Protein AF-A0A959T3I0-F1 (afdb_monomer)

Structure (mmCIF, N/CA/C/O backbone):
data_AF-A0A959T3I0-F1
#
_entry.id   AF-A0A959T3I0-F1
#
loop_
_atom_site.group_PDB
_atom_site.id
_atom_site.type_symbol
_atom_site.label_atom_id
_atom_site.label_alt_id
_atom_site.label_comp_id
_atom_site.label_asym_id
_atom_site.label_entity_id
_atom_site.label_seq_id
_atom_site.pdbx_PDB_ins_code
_atom_site.Cartn_x
_atom_site.Cartn_y
_atom_site.Cartn_z
_atom_site.occupancy
_atom_site.B_iso_or_equiv
_atom_site.auth_seq_id
_atom_site.auth_comp_id
_atom_site.auth_asym_id
_atom_site.auth_atom_id
_atom_site.pdbx_PDB_model_num
ATOM 1 N N . TRP A 1 1 ? 2.704 3.766 -11.392 1.00 96.75 1 TRP A N 1
ATOM 2 C CA . TRP A 1 1 ? 1.830 3.304 -10.303 1.00 96.75 1 TRP A CA 1
ATOM 3 C C . TRP A 1 1 ? 0.998 2.132 -10.774 1.00 96.75 1 TRP A C 1
ATOM 5 O O . TRP A 1 1 ? 0.360 2.230 -11.813 1.00 96.75 1 TRP A O 1
ATOM 15 N N . THR A 1 2 ? 0.990 1.042 -10.017 1.00 97.50 2 THR A N 1
ATOM 16 C CA . THR A 1 2 ? 0.117 -0.120 -10.235 1.00 97.50 2 THR A CA 1
ATOM 17 C C . THR A 1 2 ? -0.508 -0.543 -8.913 1.00 97.50 2 THR A C 1
ATOM 19 O O . THR A 1 2 ? 0.167 -0.485 -7.886 1.00 97.50 2 THR A O 1
ATOM 22 N N . LEU A 1 3 ? -1.765 -0.987 -8.927 1.00 97.75 3 LEU A N 1
ATOM 23 C CA . LEU A 1 3 ? -2.399 -1.598 -7.758 1.00 97.75 3 LEU A CA 1
ATOM 24 C C . LEU A 1 3 ? -1.845 -3.018 -7.577 1.00 97.75 3 LEU A C 1
ATOM 26 O O . LEU A 1 3 ? -1.923 -3.827 -8.500 1.00 97.75 3 LEU A O 1
ATOM 30 N N . VAL A 1 4 ? -1.266 -3.298 -6.411 1.00 98.25 4 VAL A N 1
ATOM 31 C CA . VAL A 1 4 ? -0.720 -4.618 -6.052 1.00 98.25 4 VAL A CA 1
ATOM 32 C C . VAL A 1 4 ? -1.766 -5.438 -5.303 1.00 98.25 4 VAL A C 1
ATOM 34 O O . VAL A 1 4 ? -1.970 -6.609 -5.614 1.00 98.25 4 VAL A O 1
ATOM 37 N N . SER A 1 5 ? -2.452 -4.822 -4.338 1.00 98.19 5 SER A N 1
ATOM 38 C CA . SER A 1 5 ? -3.524 -5.451 -3.562 1.00 98.19 5 SER A CA 1
ATOM 39 C C . SER A 1 5 ? -4.486 -4.409 -2.985 1.00 98.19 5 SER A C 1
ATOM 41 O O . SER A 1 5 ? -4.146 -3.232 -2.855 1.00 98.19 5 SER A O 1
ATOM 43 N N . GLY A 1 6 ? -5.700 -4.844 -2.639 1.00 97.00 6 GLY A N 1
ATOM 44 C CA . GLY A 1 6 ? -6.767 -3.972 -2.145 1.00 97.00 6 GLY A CA 1
ATOM 45 C C . GLY A 1 6 ? -7.571 -3.337 -3.280 1.00 97.00 6 GLY A C 1
ATOM 46 O O . GLY A 1 6 ? -7.841 -3.974 -4.298 1.00 97.00 6 GLY A O 1
ATOM 47 N N . GLN A 1 7 ? -7.975 -2.086 -3.093 1.00 97.62 7 GLN A N 1
ATOM 48 C CA . GLN A 1 7 ? -8.831 -1.333 -4.001 1.00 97.62 7 GLN A CA 1
ATOM 49 C C . GLN A 1 7 ? -8.359 0.123 -4.102 1.00 97.62 7 GLN A C 1
ATOM 51 O O . GLN A 1 7 ? -8.050 0.776 -3.109 1.00 97.62 7 GLN A O 1
ATOM 56 N N . GLY A 1 8 ? -8.350 0.661 -5.316 1.00 97.31 8 GLY A N 1
ATOM 57 C CA . GLY A 1 8 ? -8.100 2.076 -5.561 1.00 97.31 8 GLY A CA 1
ATOM 58 C C . GLY A 1 8 ? -8.048 2.380 -7.050 1.00 97.31 8 GLY A C 1
ATOM 59 O O . GLY A 1 8 ? -7.539 1.584 -7.837 1.00 97.31 8 GLY A O 1
ATOM 60 N N . ASN A 1 9 ? -8.575 3.537 -7.437 1.00 98.06 9 ASN A N 1
ATOM 61 C CA . ASN A 1 9 ? -8.538 4.036 -8.804 1.00 98.06 9 ASN A CA 1
ATOM 62 C C . ASN A 1 9 ? -7.413 5.064 -8.964 1.00 98.06 9 ASN A C 1
ATOM 64 O O . ASN A 1 9 ? -7.460 6.145 -8.366 1.00 98.06 9 ASN A O 1
ATOM 68 N N . ILE A 1 10 ? -6.419 4.713 -9.776 1.00 98.19 10 ILE A N 1
ATOM 69 C CA . ILE A 1 10 ? -5.229 5.519 -10.053 1.00 98.19 10 ILE A CA 1
ATOM 70 C C . ILE A 1 10 ? -5.527 6.402 -11.268 1.00 98.19 10 ILE A C 1
ATOM 72 O O . ILE A 1 10 ? -5.693 5.888 -12.370 1.00 98.19 10 ILE A O 1
ATOM 76 N N . GLN A 1 11 ? -5.571 7.722 -11.080 1.00 98.00 11 GLN A N 1
ATOM 77 C CA . GLN A 1 11 ? -5.956 8.657 -12.148 1.00 98.00 11 GLN A CA 1
ATOM 78 C C . GLN A 1 11 ? -4.919 8.730 -13.279 1.00 98.00 11 GLN A C 1
ATOM 80 O O . GLN A 1 11 ? -5.270 8.688 -14.454 1.00 98.00 11 GLN A O 1
ATOM 85 N N . ASN A 1 12 ? -3.632 8.820 -12.935 1.00 97.50 12 ASN A N 1
ATOM 86 C CA . ASN A 1 12 ? -2.537 8.816 -13.896 1.00 97.50 12 ASN A CA 1
ATOM 87 C C . ASN A 1 12 ? -1.390 7.902 -13.421 1.00 97.50 12 ASN A C 1
ATOM 89 O O . ASN A 1 12 ? -0.535 8.327 -12.642 1.00 97.50 12 ASN A O 1
ATOM 93 N N . PRO A 1 13 ? -1.307 6.662 -13.931 1.00 96.69 13 PRO A N 1
ATOM 94 C CA . PRO A 1 13 ? -0.256 5.721 -13.566 1.00 96.69 13 PRO A CA 1
ATOM 95 C C . PRO A 1 13 ? 1.182 6.186 -13.831 1.00 96.69 13 PRO A C 1
ATOM 97 O O . PRO A 1 13 ? 2.084 5.643 -13.19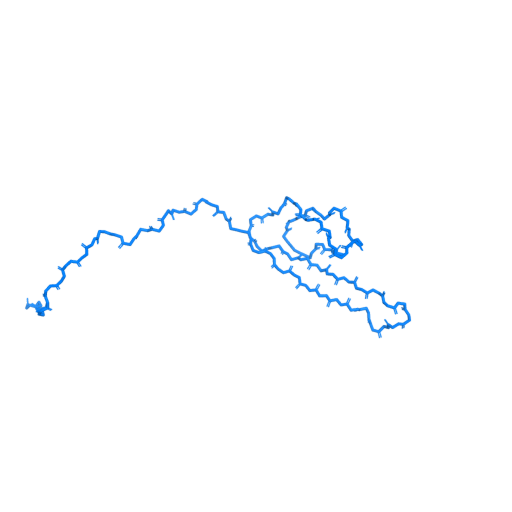6 1.00 96.69 13 PRO A O 1
ATOM 100 N N . SER A 1 14 ? 1.424 7.137 -14.739 1.00 95.06 14 SER A N 1
ATOM 101 C CA . SER A 1 14 ? 2.771 7.629 -15.071 1.00 95.06 14 SER A CA 1
ATOM 102 C C . SER A 1 14 ? 3.143 8.935 -14.365 1.00 95.06 14 SER A C 1
ATOM 104 O O . SER A 1 14 ? 4.300 9.347 -14.431 1.00 95.06 14 SER A O 1
ATOM 106 N N . SER A 1 15 ? 2.204 9.575 -13.661 1.00 96.12 15 SER A N 1
ATOM 107 C CA . SER A 1 15 ? 2.510 10.760 -12.859 1.00 96.12 15 SER A CA 1
ATOM 108 C C . SER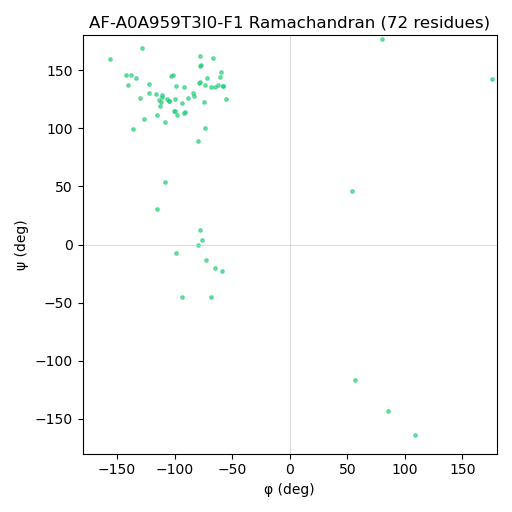 A 1 15 ? 3.065 10.356 -11.488 1.00 96.12 15 SER A C 1
ATOM 110 O O . SER A 1 15 ? 2.403 9.600 -10.769 1.00 96.12 15 SER A O 1
ATOM 112 N N . PRO A 1 16 ? 4.226 10.891 -11.065 1.00 93.19 16 PRO A N 1
ATOM 113 C CA . PRO A 1 16 ? 4.760 10.637 -9.727 1.00 93.19 16 PRO A CA 1
ATOM 114 C C . PRO A 1 16 ? 3.860 11.206 -8.617 1.00 93.19 16 PRO A C 1
ATOM 116 O O . PRO A 1 16 ? 3.920 10.735 -7.488 1.00 93.19 16 PRO A O 1
ATOM 119 N N . THR A 1 17 ? 2.992 12.172 -8.935 1.00 95.69 17 THR A N 1
ATOM 120 C CA . THR A 1 17 ? 2.086 12.854 -7.994 1.00 95.69 17 THR A CA 1
ATOM 121 C C . THR A 1 17 ? 0.607 12.587 -8.302 1.00 95.69 17 THR A C 1
ATOM 123 O O . THR A 1 17 ? -0.250 13.441 -8.082 1.00 95.69 17 THR A O 1
ATOM 126 N N . THR A 1 18 ? 0.278 11.414 -8.854 1.00 97.19 18 THR A N 1
ATOM 127 C CA . THR A 1 18 ? -1.114 11.069 -9.186 1.00 97.19 18 THR A CA 1
ATOM 128 C C . THR A 1 18 ? -2.036 11.067 -7.969 1.00 97.19 18 THR A C 1
ATOM 130 O O . THR A 1 18 ? -1.682 10.589 -6.895 1.00 97.19 18 THR A O 1
ATOM 133 N N . ALA A 1 19 ? -3.280 11.500 -8.177 1.00 97.75 19 ALA A N 1
ATOM 134 C CA . ALA A 1 19 ? -4.362 11.218 -7.246 1.00 97.75 19 ALA A CA 1
ATOM 135 C C . ALA A 1 19 ? -4.764 9.735 -7.322 1.00 97.75 19 ALA A C 1
ATOM 137 O O . ALA A 1 19 ? -4.799 9.139 -8.409 1.00 97.75 19 ALA A O 1
ATOM 138 N N . ILE A 1 20 ? -5.101 9.162 -6.166 1.00 97.75 20 ILE A N 1
ATOM 139 C CA . ILE A 1 20 ? -5.713 7.839 -6.030 1.00 97.75 20 ILE A CA 1
ATOM 140 C C . ILE A 1 20 ? -7.033 8.025 -5.283 1.00 97.75 20 ILE A C 1
ATOM 142 O O . ILE A 1 20 ? -7.092 8.706 -4.264 1.00 97.75 20 ILE A O 1
ATOM 146 N N . SER A 1 21 ? -8.105 7.457 -5.824 1.00 97.50 21 SER A N 1
ATOM 147 C CA . SER A 1 21 ? -9.482 7.638 -5.342 1.00 97.50 21 SER A CA 1
ATOM 148 C C . SER A 1 21 ? -10.167 6.290 -5.127 1.00 97.50 21 SER A C 1
ATOM 150 O O . SER A 1 21 ? -9.639 5.268 -5.555 1.00 97.50 21 SER A O 1
ATOM 152 N N . ASN A 1 22 ? -11.342 6.273 -4.489 1.00 96.31 22 ASN A N 1
ATOM 153 C CA . ASN A 1 22 ? -12.124 5.049 -4.249 1.00 96.31 22 ASN A CA 1
ATOM 154 C C . ASN A 1 22 ? -11.320 3.940 -3.543 1.00 96.31 22 ASN A C 1
ATOM 156 O O . ASN A 1 22 ? -11.326 2.791 -3.982 1.00 96.31 22 ASN A O 1
ATOM 160 N N . LEU A 1 23 ? -10.590 4.303 -2.483 1.00 97.06 23 LEU A N 1
ATOM 161 C CA . LEU A 1 23 ? -9.854 3.339 -1.669 1.00 97.06 23 LEU A CA 1
ATOM 162 C C . LEU A 1 23 ? -10.822 2.442 -0.890 1.00 97.06 23 LEU A C 1
ATOM 164 O O . LEU A 1 23 ? -11.787 2.934 -0.302 1.00 97.06 23 LEU A O 1
ATOM 168 N N . GLY A 1 24 ? -10.545 1.140 -0.872 1.00 95.12 24 GLY A N 1
ATOM 169 C CA . GLY A 1 24 ? -11.299 0.186 -0.060 1.00 95.12 24 GLY A CA 1
ATOM 170 C C . GLY A 1 24 ? -10.893 0.250 1.412 1.00 95.12 24 GLY A C 1
ATOM 171 O O . GLY A 1 24 ? -9.767 0.632 1.730 1.00 95.12 24 GLY A O 1
ATOM 172 N N . VAL A 1 25 ? -11.797 -0.146 2.316 1.00 94.81 25 VAL A N 1
ATOM 173 C CA . VAL A 1 25 ? -11.467 -0.341 3.740 1.00 94.81 25 VAL A CA 1
ATOM 174 C C . VAL A 1 25 ? -10.469 -1.495 3.872 1.00 94.81 25 VAL A C 1
ATOM 176 O O . VAL A 1 25 ? -10.643 -2.545 3.257 1.00 94.81 25 VAL A O 1
ATOM 179 N N . GLY A 1 26 ? -9.443 -1.308 4.698 1.00 94.75 26 GLY A N 1
ATOM 180 C CA . GLY A 1 26 ? -8.305 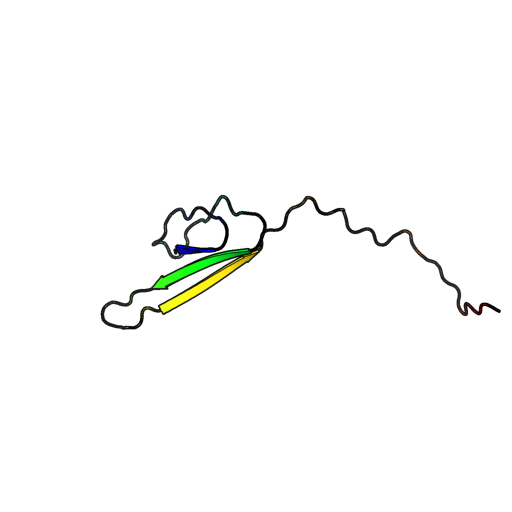-2.211 4.834 1.00 94.75 26 GLY A CA 1
ATOM 181 C C . GLY A 1 26 ? -7.023 -1.618 4.249 1.00 94.75 26 GLY A C 1
ATOM 182 O O . GLY A 1 26 ? -6.911 -0.409 4.040 1.00 94.75 26 GLY A O 1
ATOM 183 N N . VAL A 1 27 ? -6.027 -2.477 4.028 1.00 97.88 27 VAL A N 1
ATOM 184 C CA . VAL A 1 27 ? -4.733 -2.083 3.454 1.00 97.88 27 VAL A CA 1
ATOM 185 C C . VAL A 1 27 ? -4.808 -2.153 1.931 1.00 97.88 27 VAL A C 1
ATOM 187 O O . VAL A 1 27 ? -5.138 -3.197 1.370 1.00 97.88 27 VAL A O 1
ATOM 190 N N . ASN A 1 28 ? -4.460 -1.051 1.271 1.00 98.25 28 ASN A N 1
ATOM 191 C CA . ASN A 1 28 ? -4.344 -0.950 -0.180 1.00 98.25 28 ASN A CA 1
ATOM 192 C C . ASN A 1 28 ? -2.874 -0.710 -0.535 1.00 98.25 28 ASN A C 1
ATOM 194 O O . ASN A 1 28 ? -2.276 0.243 -0.030 1.00 98.25 28 ASN A O 1
ATOM 198 N N . VAL A 1 29 ? -2.288 -1.560 -1.377 1.00 98.38 29 VAL A N 1
ATOM 199 C CA . VAL A 1 29 ? -0.859 -1.499 -1.721 1.00 98.38 29 VAL A CA 1
ATOM 200 C C . VAL A 1 29 ? -0.689 -1.063 -3.168 1.00 98.38 29 VAL A C 1
ATOM 202 O O . VAL A 1 29 ? -1.244 -1.668 -4.090 1.00 98.38 29 VAL A O 1
ATOM 205 N N . PHE A 1 30 ? 0.116 -0.026 -3.373 1.00 98.38 30 PHE A N 1
ATOM 206 C CA . PHE A 1 30 ? 0.414 0.552 -4.678 1.00 98.38 30 PHE A CA 1
ATOM 207 C C . PHE A 1 30 ? 1.912 0.520 -4.935 1.00 98.38 30 PHE A C 1
ATOM 209 O O . PHE A 1 30 ? 2.696 0.856 -4.056 1.00 98.38 30 PHE A O 1
ATOM 216 N N . ARG A 1 31 ? 2.317 0.179 -6.156 1.00 97.75 31 ARG A N 1
ATOM 217 C CA . ARG A 1 31 ? 3.728 0.125 -6.547 1.00 97.75 31 ARG A CA 1
ATOM 218 C C . ARG A 1 31 ? 4.086 1.217 -7.539 1.00 97.75 31 ARG A C 1
ATOM 220 O O . ARG A 1 31 ? 3.423 1.365 -8.571 1.00 97.75 31 ARG A O 1
ATOM 227 N N . TRP A 1 32 ? 5.143 1.963 -7.250 1.00 96.62 32 TRP A N 1
ATOM 228 C CA . TRP A 1 32 ? 5.802 2.845 -8.205 1.00 96.62 32 TRP A CA 1
ATOM 229 C C . TRP A 1 32 ? 6.933 2.082 -8.891 1.00 96.62 32 TRP A C 1
ATOM 231 O O . TRP A 1 32 ? 7.682 1.357 -8.247 1.00 96.62 32 TRP A O 1
ATOM 241 N N . THR A 1 33 ? 7.050 2.220 -10.209 1.00 94.56 33 THR A N 1
ATOM 242 C CA . THR A 1 33 ? 8.107 1.577 -10.994 1.00 94.56 33 THR A CA 1
ATOM 243 C C . THR A 1 33 ? 8.745 2.631 -11.875 1.00 94.56 33 THR A C 1
ATOM 245 O O . THR A 1 33 ? 8.046 3.316 -12.622 1.00 94.56 33 THR A O 1
ATOM 248 N N . VAL A 1 34 ? 10.066 2.748 -11.790 1.00 92.81 34 VAL A N 1
ATOM 249 C CA . VAL A 1 34 ? 10.865 3.678 -12.586 1.00 92.81 34 VAL A CA 1
ATOM 250 C C . VAL A 1 34 ? 11.739 2.876 -13.536 1.00 92.81 34 VAL A C 1
ATOM 252 O O . VAL A 1 34 ? 12.583 2.087 -13.109 1.00 92.81 34 VAL A O 1
ATOM 255 N N . SER A 1 35 ? 11.550 3.100 -14.835 1.00 88.44 35 SER A N 1
ATOM 256 C CA . SER A 1 35 ? 12.479 2.636 -15.862 1.00 88.44 35 SER A CA 1
ATOM 257 C C . SER A 1 35 ? 13.479 3.749 -16.160 1.00 88.44 35 SER A C 1
ATOM 259 O O . SER A 1 35 ? 13.081 4.848 -16.539 1.00 88.44 35 SER A O 1
ATOM 261 N N . ASN A 1 36 ? 14.770 3.470 -15.982 1.00 84.56 36 ASN A N 1
ATOM 262 C CA . ASN A 1 36 ? 15.854 4.401 -16.298 1.00 84.56 36 ASN A CA 1
ATOM 263 C C . ASN A 1 36 ? 16.622 3.931 -17.547 1.00 84.56 36 ASN A C 1
ATOM 265 O O . ASN A 1 36 ? 17.834 3.719 -17.518 1.00 84.56 36 ASN A O 1
ATOM 269 N N . GLY A 1 37 ? 15.880 3.695 -18.636 1.00 82.75 37 GLY A N 1
ATOM 270 C CA . GLY A 1 37 ? 16.423 3.298 -19.937 1.00 82.75 37 GLY A CA 1
ATOM 271 C C . GLY A 1 37 ? 17.277 2.021 -19.868 1.00 82.75 37 GLY A C 1
ATOM 272 O O . GLY A 1 37 ? 16.735 0.963 -19.549 1.00 82.75 37 GLY A O 1
ATOM 273 N N . PRO A 1 38 ? 18.589 2.084 -20.175 1.00 85.06 38 PRO A N 1
ATOM 274 C CA . PRO A 1 38 ? 19.467 0.913 -20.188 1.00 85.06 38 PRO A CA 1
ATOM 275 C C . PRO A 1 38 ? 19.812 0.389 -18.786 1.00 85.06 38 PRO A C 1
ATOM 277 O O . PRO A 1 38 ? 20.342 -0.716 -18.665 1.00 85.06 38 PRO A O 1
ATOM 280 N N . CYS A 1 39 ? 19.545 1.162 -17.728 1.00 80.06 39 CYS A N 1
ATOM 281 C CA . CYS A 1 39 ? 19.807 0.742 -16.358 1.00 80.06 39 CYS A CA 1
ATOM 282 C C . CYS A 1 39 ? 18.766 -0.301 -15.934 1.00 80.06 39 CYS A C 1
ATOM 284 O O . CYS A 1 39 ? 17.635 0.035 -15.577 1.00 80.06 39 CYS A O 1
ATOM 286 N N . ALA A 1 40 ? 19.172 -1.567 -15.983 1.00 81.81 40 ALA A N 1
ATOM 287 C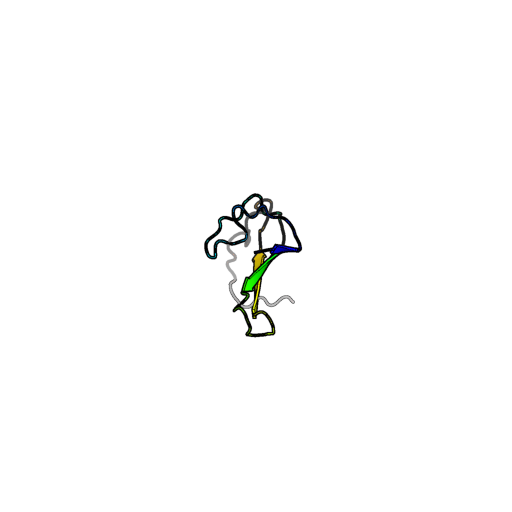 CA . ALA A 1 40 ? 18.448 -2.693 -15.414 1.00 81.81 40 ALA A CA 1
ATOM 288 C C . ALA A 1 40 ? 19.085 -3.106 -14.070 1.00 81.81 40 ALA A C 1
ATOM 290 O O . ALA A 1 40 ? 20.310 -3.038 -13.940 1.00 81.81 40 ALA A O 1
ATOM 291 N N . PRO A 1 41 ? 18.295 -3.578 -13.088 1.00 85.69 41 PRO A N 1
ATOM 292 C CA . PRO A 1 41 ? 16.839 -3.746 -13.113 1.00 85.69 41 PRO A CA 1
ATOM 293 C C . PRO A 1 41 ? 16.079 -2.424 -12.908 1.00 85.69 41 PRO A C 1
ATOM 295 O O . PRO A 1 41 ? 16.630 -1.443 -12.418 1.00 85.69 41 PRO A O 1
ATOM 298 N N . VAL A 1 42 ? 14.793 -2.404 -13.275 1.00 89.69 42 VAL A N 1
ATOM 299 C CA . VAL A 1 42 ? 13.910 -1.268 -12.968 1.00 89.69 42 VAL A CA 1
ATOM 300 C C . VAL A 1 42 ? 13.772 -1.097 -11.456 1.00 89.69 42 VAL A C 1
ATOM 302 O O . VAL A 1 42 ? 13.594 -2.078 -10.729 1.00 89.69 42 VAL A O 1
ATOM 305 N N . SER A 1 43 ? 13.823 0.146 -10.986 1.00 92.12 43 SER A N 1
ATOM 306 C CA . SER A 1 43 ? 13.625 0.461 -9.570 1.00 9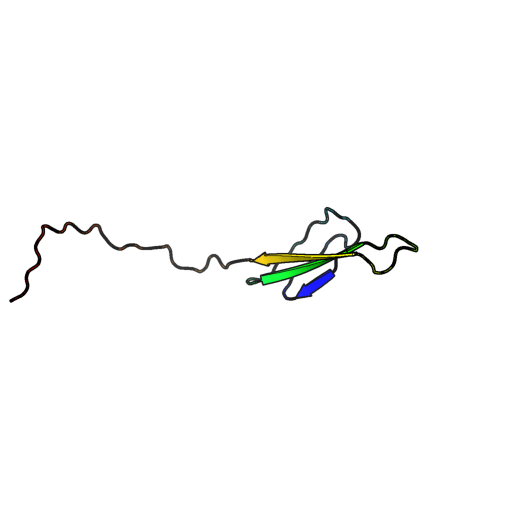2.12 43 SER A CA 1
ATOM 307 C C . SER A 1 43 ? 12.141 0.427 -9.234 1.00 92.12 43 SER A C 1
ATOM 309 O O . SER A 1 43 ? 11.307 0.886 -10.020 1.00 92.12 43 SER A O 1
ATOM 311 N N . GLN A 1 44 ? 11.803 -0.117 -8.069 1.00 93.94 44 GLN A N 1
ATOM 312 C CA . GLN A 1 44 ? 10.423 -0.281 -7.625 1.00 93.94 44 GLN A CA 1
ATOM 313 C C . GLN A 1 44 ? 10.305 0.075 -6.147 1.00 93.94 44 GLN A C 1
ATOM 315 O O . GLN A 1 44 ? 11.232 -0.189 -5.387 1.00 93.94 44 GLN A O 1
ATOM 320 N N . ASP A 1 45 ? 9.168 0.644 -5.764 1.00 96.00 45 ASP A N 1
ATOM 321 C CA . ASP A 1 45 ? 8.827 0.931 -4.370 1.00 96.00 45 ASP A CA 1
ATOM 322 C C . ASP A 1 45 ? 7.336 0.681 -4.126 1.00 96.00 45 ASP A C 1
ATOM 324 O O . ASP A 1 45 ? 6.519 0.903 -5.025 1.00 96.00 45 ASP A O 1
ATOM 328 N N . GLU A 1 46 ? 6.983 0.209 -2.931 1.00 97.75 46 GLU A N 1
ATOM 329 C CA . GLU A 1 46 ? 5.606 -0.115 -2.553 1.00 97.75 46 GLU A CA 1
ATOM 330 C C . GLU A 1 46 ? 5.112 0.778 -1.414 1.00 97.75 46 GLU A C 1
ATOM 332 O O . GLU A 1 46 ? 5.726 0.893 -0.357 1.00 97.75 46 GLU A O 1
ATOM 337 N N . VAL A 1 47 ? 3.939 1.373 -1.620 1.00 97.25 47 VAL A N 1
ATOM 338 C CA . VAL A 1 47 ? 3.257 2.241 -0.665 1.00 97.25 47 VAL A CA 1
ATOM 339 C C . VAL A 1 47 ? 2.002 1.540 -0.170 1.00 97.25 47 VAL A C 1
ATOM 341 O O . VAL A 1 47 ? 1.120 1.190 -0.9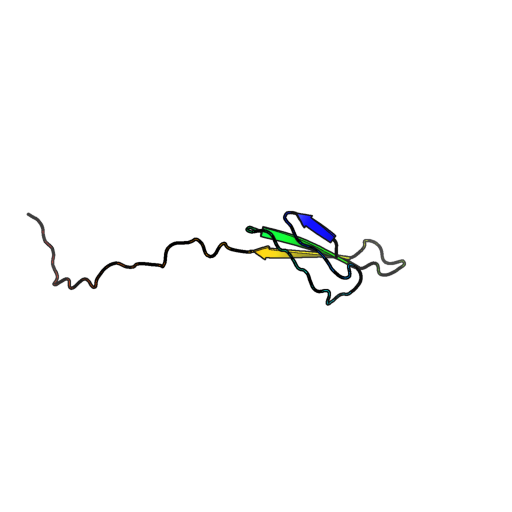55 1.00 97.25 47 VAL A O 1
ATOM 344 N N . SER A 1 48 ? 1.912 1.370 1.147 1.00 98.00 48 SER A N 1
ATOM 345 C CA . SER A 1 48 ? 0.739 0.811 1.822 1.00 98.00 48 SER A CA 1
ATOM 346 C C . SER A 1 48 ? -0.126 1.924 2.408 1.00 98.00 48 SER A C 1
ATOM 348 O O . SER A 1 48 ? 0.350 2.733 3.203 1.00 98.00 48 SER A O 1
ATOM 350 N N . VAL A 1 49 ? -1.406 1.945 2.042 1.00 96.88 49 VAL A N 1
ATOM 351 C CA . VAL A 1 49 ? -2.400 2.903 2.538 1.00 96.88 49 VAL A CA 1
ATOM 352 C C . VAL A 1 49 ? -3.460 2.159 3.341 1.00 96.88 49 VAL A C 1
ATOM 354 O O . VAL A 1 49 ? -4.252 1.397 2.783 1.00 96.88 49 VAL A O 1
ATOM 357 N N . SER A 1 50 ? -3.480 2.396 4.652 1.00 96.38 50 SER A N 1
ATOM 358 C CA . SER A 1 50 ? -4.439 1.788 5.578 1.00 96.38 50 SER A CA 1
ATOM 359 C C . SER A 1 50 ? -5.669 2.675 5.739 1.00 96.38 50 SER A C 1
ATOM 361 O O . SER A 1 50 ? -5.586 3.765 6.306 1.00 96.38 50 SER A O 1
ATOM 363 N N . VAL A 1 51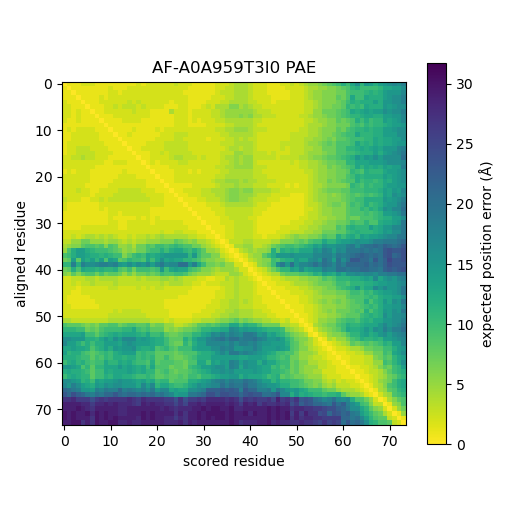 ? -6.814 2.199 5.256 1.00 94.69 51 VAL A N 1
ATOM 364 C CA . VAL A 1 51 ? -8.107 2.877 5.382 1.00 94.69 51 VAL A CA 1
ATOM 365 C C . VAL A 1 51 ? -8.942 2.163 6.433 1.00 94.69 51 VAL A C 1
ATOM 367 O O . VAL A 1 51 ? -9.218 0.970 6.321 1.00 94.69 51 VAL A O 1
ATOM 370 N N . PHE A 1 52 ? -9.373 2.898 7.450 1.00 90.75 52 PHE A N 1
ATOM 371 C CA . PHE A 1 52 ? -10.197 2.363 8.528 1.00 90.75 52 PHE A CA 1
ATOM 372 C C . PHE A 1 52 ? -11.653 2.786 8.345 1.00 90.75 52 PHE A C 1
ATOM 374 O O . PHE A 1 52 ? -11.938 3.889 7.881 1.00 90.75 52 PHE A O 1
ATOM 381 N N . SER A 1 53 ? -12.578 1.900 8.711 1.00 86.19 53 SER A N 1
ATOM 382 C CA . SER A 1 53 ? -13.995 2.249 8.779 1.00 86.19 53 SER A CA 1
ATOM 383 C C . SER A 1 53 ? -14.257 3.133 9.998 1.00 86.19 53 SER A C 1
ATOM 385 O O . SER A 1 53 ? -13.820 2.814 11.102 1.00 86.19 53 SER A O 1
ATOM 387 N N . ASN A 1 54 ? -15.063 4.180 9.821 1.00 78.94 54 ASN A N 1
ATOM 388 C CA . ASN A 1 54 ? -15.561 5.010 10.923 1.00 78.94 54 ASN A CA 1
ATOM 389 C C . ASN A 1 54 ? -16.690 4.334 11.724 1.00 78.94 54 ASN A C 1
ATOM 391 O O . ASN A 1 54 ? -17.244 4.942 12.631 1.00 78.94 54 ASN A O 1
ATOM 395 N N . SER A 1 55 ? -17.047 3.085 11.411 1.00 79.56 55 SER A N 1
ATOM 396 C CA . SER A 1 55 ? -18.074 2.321 12.132 1.00 79.56 55 SER A CA 1
ATOM 397 C C . SER A 1 55 ? -17.593 1.733 13.467 1.00 79.56 55 SER A C 1
ATOM 399 O O . SER A 1 55 ? -18.250 0.847 14.010 1.00 79.56 55 SER A O 1
ATOM 401 N N . VAL A 1 56 ? -16.434 2.156 13.977 1.00 76.00 56 VAL A N 1
ATOM 402 C CA . VAL A 1 56 ? -15.949 1.728 15.292 1.00 76.00 56 VAL A CA 1
ATOM 403 C C . VAL A 1 56 ? -16.672 2.512 16.395 1.00 76.00 56 VAL A C 1
ATOM 405 O O . VAL A 1 56 ? -16.893 3.715 16.239 1.00 76.00 56 VAL A O 1
ATOM 408 N N . PRO A 1 57 ? -17.073 1.865 17.505 1.00 81.62 57 PRO A N 1
ATOM 409 C CA . PRO A 1 57 ? -17.673 2.574 18.627 1.00 81.62 57 PRO A CA 1
ATOM 410 C C . PRO A 1 57 ? -16.696 3.615 19.181 1.00 81.62 57 PRO A C 1
ATOM 412 O O . PRO A 1 57 ? -15.479 3.420 19.156 1.00 81.62 57 PRO A O 1
ATOM 415 N N . SER A 1 58 ? -17.229 4.723 19.701 1.00 84.62 58 SER A N 1
ATOM 416 C CA . SER A 1 58 ? -16.412 5.730 20.375 1.00 84.62 58 SER A CA 1
ATOM 417 C C . SER A 1 58 ? -15.658 5.091 21.538 1.00 84.62 58 SER A C 1
ATOM 419 O O . SER A 1 58 ? -16.249 4.332 22.311 1.00 84.62 58 SER A O 1
ATOM 421 N N . ALA A 1 59 ? -14.376 5.424 21.686 1.00 86.81 59 ALA A N 1
ATOM 422 C CA . ALA A 1 59 ? -13.600 4.992 22.839 1.00 86.81 59 ALA A CA 1
ATOM 423 C C . ALA A 1 59 ? -14.310 5.429 24.133 1.00 86.81 59 ALA A C 1
ATOM 425 O O . ALA A 1 59 ? -14.629 6.604 24.303 1.00 86.81 59 ALA A O 1
ATOM 426 N N . ASN A 1 60 ? -14.577 4.477 25.026 1.00 90.12 60 ASN A N 1
ATOM 427 C CA . ASN A 1 60 ? -15.230 4.713 26.309 1.00 90.12 60 ASN A CA 1
ATOM 428 C C . ASN A 1 60 ? -14.353 4.115 27.414 1.00 90.12 60 ASN A C 1
ATOM 430 O O . ASN A 1 60 ? -14.259 2.895 27.530 1.00 90.12 60 ASN A O 1
ATOM 434 N N . ALA A 1 61 ? -13.705 4.972 28.204 1.00 91.25 61 ALA A N 1
ATOM 435 C CA . ALA A 1 61 ? -12.874 4.561 29.338 1.00 91.25 61 ALA A CA 1
ATOM 436 C C . ALA A 1 61 ? -13.697 4.212 30.596 1.00 91.25 61 ALA A C 1
ATOM 438 O O . ALA A 1 61 ? -13.134 3.820 31.614 1.00 91.25 61 ALA A O 1
ATOM 439 N N . GLY A 1 62 ? -15.025 4.332 30.518 1.00 93.31 62 GLY A N 1
ATOM 440 C CA . GLY A 1 62 ? -15.921 4.261 31.663 1.00 93.31 62 GLY A CA 1
ATOM 441 C C . GLY A 1 62 ? -15.970 5.578 32.451 1.00 93.31 62 GLY A C 1
ATOM 442 O O . GLY A 1 62 ? -15.291 6.543 32.097 1.00 93.31 62 GLY A O 1
ATOM 443 N N . PRO A 1 63 ? -16.81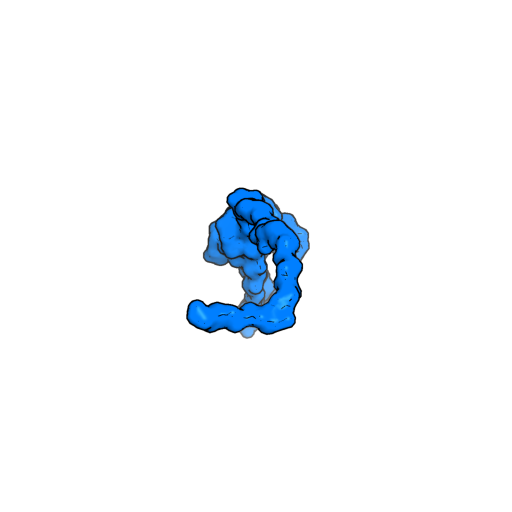0 5.643 33.497 1.00 95.31 63 PRO A N 1
ATOM 444 C CA . PRO A 1 63 ? -16.836 6.762 34.436 1.00 95.31 63 PRO A CA 1
ATOM 445 C C . PRO A 1 63 ? -15.550 6.861 35.268 1.00 95.31 63 PRO A C 1
ATOM 447 O O . PRO A 1 63 ? -14.848 5.866 35.458 1.00 95.31 63 PRO A O 1
ATOM 450 N N . ASP A 1 64 ? -15.304 8.040 35.840 1.00 92.38 64 ASP A N 1
ATOM 451 C CA . ASP A 1 64 ? -14.178 8.276 36.744 1.00 92.38 64 ASP A CA 1
ATO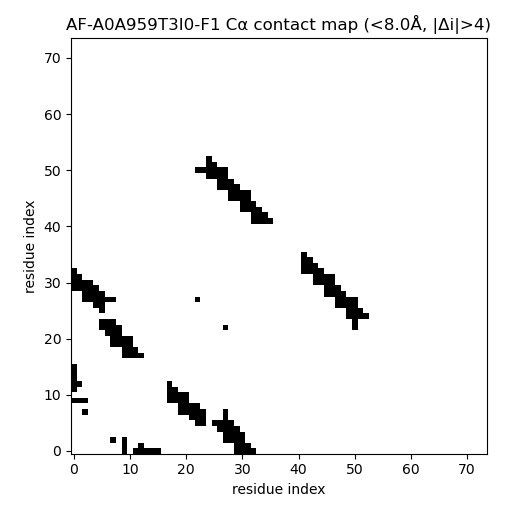M 452 C C . ASP A 1 64 ? -14.212 7.336 37.958 1.00 92.38 64 ASP A C 1
ATOM 454 O O . ASP A 1 64 ? -15.250 7.135 38.597 1.00 92.38 64 ASP A O 1
ATOM 458 N N . GLN A 1 65 ? -13.050 6.781 38.303 1.00 89.75 65 GLN A N 1
ATOM 459 C CA . GLN A 1 65 ? -12.873 5.947 39.488 1.00 89.75 65 GLN A CA 1
ATOM 460 C C . GLN A 1 65 ? -12.098 6.721 40.553 1.00 89.75 65 GLN A C 1
ATOM 462 O O . GLN A 1 65 ? -10.986 7.185 40.310 1.00 89.75 65 GLN A O 1
ATOM 467 N N . SER A 1 66 ? -12.664 6.819 41.756 1.00 88.25 66 SER A N 1
ATOM 468 C CA . SER A 1 66 ? -11.968 7.347 42.931 1.00 88.25 66 SER A CA 1
ATOM 469 C C . SER A 1 66 ? -11.659 6.198 43.883 1.00 88.25 66 SER A C 1
ATOM 471 O O . SER A 1 66 ? -12.552 5.681 44.553 1.00 88.25 66 SER A O 1
ATOM 473 N N . LEU A 1 67 ? -10.393 5.789 43.935 1.00 83.56 67 LEU A N 1
ATOM 474 C CA . LEU A 1 67 ? -9.913 4.716 44.804 1.00 83.56 67 LEU A CA 1
ATOM 475 C C . LEU A 1 67 ? -9.132 5.313 45.980 1.00 83.56 67 LEU A C 1
ATOM 477 O O . LEU A 1 67 ? -8.137 6.004 45.775 1.00 83.56 67 LEU A O 1
ATOM 481 N N . CYS A 1 68 ? -9.545 5.003 47.209 1.00 82.44 68 CYS A N 1
ATOM 482 C CA . CYS A 1 68 ? -8.750 5.259 48.411 1.00 82.44 68 CYS A CA 1
ATOM 483 C C . CYS A 1 68 ? -8.073 3.947 48.833 1.00 82.44 68 CYS A C 1
ATOM 485 O O . CYS A 1 68 ? -8.746 2.979 49.176 1.00 82.44 68 CYS A O 1
ATOM 487 N N . THR A 1 69 ? -6.745 3.888 48.769 1.00 80.25 69 THR A N 1
ATOM 488 C CA . THR A 1 69 ? -5.954 2.702 49.147 1.00 80.25 69 THR A CA 1
ATOM 489 C C . THR A 1 69 ? -5.807 2.549 50.672 1.00 80.25 69 THR A C 1
ATOM 491 O O . THR A 1 69 ? -5.762 3.575 51.353 1.00 80.25 69 THR A O 1
ATOM 494 N N . PRO A 1 70 ? -5.616 1.322 51.214 1.00 65.50 70 PRO A N 1
ATOM 495 C CA . PRO A 1 70 ? -5.483 0.052 50.501 1.00 65.50 70 PRO A CA 1
ATOM 496 C C . PRO A 1 70 ? -6.791 -0.753 50.474 1.00 65.50 70 PRO A C 1
ATOM 498 O O . PRO A 1 70 ? -7.484 -0.899 51.477 1.00 65.50 70 PRO A O 1
ATOM 501 N N . VAL A 1 71 ? -7.099 -1.315 49.304 1.00 67.19 71 VAL A N 1
ATOM 502 C CA . VAL A 1 71 ? -8.199 -2.267 49.120 1.00 67.19 71 VAL A CA 1
ATOM 503 C C . VAL A 1 71 ? -7.714 -3.636 49.606 1.00 67.19 71 VAL A C 1
ATOM 505 O O . VAL A 1 71 ? -7.133 -4.404 48.843 1.00 67.19 71 VAL A O 1
ATOM 508 N N . THR A 1 72 ? -7.890 -3.927 50.893 1.00 62.53 72 THR A N 1
ATOM 509 C CA . THR A 1 72 ? -7.693 -5.279 51.435 1.00 62.53 72 THR A CA 1
ATOM 510 C C . THR A 1 72 ? -9.062 -5.944 51.526 1.00 62.53 72 THR A C 1
ATOM 512 O O . THR A 1 72 ? -9.904 -5.511 52.309 1.00 62.53 72 THR A O 1
ATOM 515 N N . SER A 1 73 ? -9.306 -6.966 50.706 1.00 63.75 73 SER A N 1
ATOM 516 C CA . SER A 1 73 ? -10.421 -7.893 50.927 1.00 63.75 73 SER A CA 1
ATOM 517 C C . SER A 1 73 ? -9.963 -8.965 51.921 1.00 63.75 73 SER A C 1
ATOM 519 O O . SER A 1 73 ? -8.870 -9.509 51.768 1.00 63.75 73 SER A O 1
ATOM 521 N N . THR A 1 74 ? -10.759 -9.209 52.965 1.00 53.06 74 THR A N 1
ATOM 522 C CA . THR A 1 74 ? -10.649 -10.375 53.862 1.00 53.06 74 THR A CA 1
ATOM 523 C C . THR A 1 74 ? -11.633 -11.444 53.438 1.00 53.06 74 THR A C 1
ATOM 525 O O . THR A 1 74 ? -12.785 -11.044 53.150 1.00 53.06 74 THR A O 1
#

Nearest PDB structures (foldseek):
  3g2p-assembly1_A  TM=3.696E-01  e=4.186E+00  Amycolatopsis orientalis

Radius of gyration: 23.77 Å; Cα contacts (8 Å, |Δi|>4): 103; chains: 1; bounding box: 38×23×74 Å

Secondary structure (DSSP, 8-state):
-EEEES--EES-TT-TT--EESPPSEEEEEEEEEEETTEEEEEEEEEEEEE--TTSPPP---S-----S-----

Solvent-accessible surface area (backbone atoms only — not comparable to full-atom values): 4973 Å² total; per-residue (Å²): 73,44,82,75,43,72,42,62,48,66,76,40,47,87,48,95,83,48,61,70,40,78,65,44,78,40,65,22,32,37,31,43,68,48,79,61,80,89,50,74,76,64,49,72,50,77,49,76,47,79,36,78,72,85,85,60,78,79,91,75,90,70,78,91,82,88,83,78,83,81,87,76,88,129

Mean predicted aligned error: 8.15 Å

pLDDT: mean 90.49, std 9.72, range [53.06, 98.38]

Foldseek 3Di:
DAWPDFDWDWPDLPDPPTDIDDGDAAKTKDKDWADPDPDPDIDMDIDIDHHHDPPDDDDDPDDDDDDDDDPDDD

Sequence (74 aa):
WTLVSGQGNIQNPSSPTTAISNLGVGVNVFRWTVSNGPCAPVSQDEVSVSVFSNSVPSANAGPDQSLCTPVTST